Protein AF-A0A3B5QKC8-F1 (afdb_monomer_lite)

Radius of gyration: 25.63 Å; chains: 1; bounding box: 58×54×69 Å

InterPro domains:
  IPR000072 PDGF/VEGF domain [PF00341] (38-109)
  IPR000072 PDGF/VEGF domain [PS50278] (25-116)
  IPR000072 PDGF/VEGF domain [SM00141] (36-113)
  IPR029034 Cystine-knot cytokine [G3DSA:2.10.90.10] (23-127)
  IPR029034 Cystine-knot cytokine [SSF57501] (26-112)
  IPR050507 Platelet-derived/Vascular endothelial growth factor [PTHR12025] (26-170)

Structure (mmCIF, N/CA/C/O backbone):
data_AF-A0A3B5QKC8-F1
#
_entry.id   AF-A0A3B5QKC8-F1
#
loop_
_atom_site.group_PDB
_atom_site.id
_atom_site.type_symbol
_atom_site.label_atom_id
_atom_site.label_alt_id
_atom_site.label_comp_id
_atom_site.label_asym_id
_atom_site.label_entity_id
_atom_site.label_seq_id
_atom_site.pdbx_PDB_ins_code
_atom_site.Cartn_x
_atom_site.Cartn_y
_atom_site.Cartn_z
_atom_site.occupancy
_atom_site.B_iso_or_equiv
_atom_site.auth_seq_id
_atom_site.auth_comp_id
_atom_site.auth_asym_id
_atom_site.auth_atom_id
_atom_site.pdbx_PDB_model_num
ATOM 1 N N . MET A 1 1 ? 35.479 -15.036 39.556 1.00 56.31 1 MET A N 1
ATOM 2 C CA . MET A 1 1 ? 35.957 -15.716 38.327 1.00 56.31 1 MET A CA 1
ATOM 3 C C . MET A 1 1 ? 34.887 -15.935 37.244 1.00 56.31 1 MET A C 1
ATOM 5 O O . MET A 1 1 ? 35.251 -16.383 36.170 1.00 56.31 1 MET A O 1
ATOM 9 N N . TYR A 1 2 ? 33.613 -15.563 37.442 1.00 55.38 2 TYR A N 1
ATOM 10 C CA . TYR A 1 2 ? 32.536 -15.758 36.446 1.00 55.38 2 TYR A CA 1
ATOM 11 C C . TYR A 1 2 ? 32.245 -14.540 35.539 1.00 55.38 2 TYR A C 1
ATOM 13 O O . TYR A 1 2 ? 31.210 -14.485 34.888 1.00 55.38 2 TYR A O 1
ATOM 21 N N . LEU A 1 3 ? 33.144 -13.551 35.481 1.00 54.97 3 LEU A N 1
ATOM 22 C CA . LEU A 1 3 ? 32.903 -12.263 34.805 1.00 54.97 3 LEU A CA 1
ATOM 23 C C . LEU A 1 3 ? 33.751 -12.037 33.540 1.00 54.97 3 LEU A C 1
ATOM 25 O O . LEU A 1 3 ? 33.942 -10.899 33.134 1.00 54.97 3 LEU A O 1
ATOM 29 N N . LEU A 1 4 ? 34.266 -13.097 32.904 1.00 55.78 4 LEU A N 1
ATOM 30 C CA . LEU A 1 4 ? 35.117 -12.964 31.705 1.00 55.78 4 LEU A CA 1
ATOM 31 C C . LEU A 1 4 ? 34.645 -13.748 30.466 1.00 55.78 4 LEU A C 1
ATOM 33 O O . LEU A 1 4 ? 35.295 -13.673 29.431 1.00 55.78 4 LEU A O 1
ATOM 37 N N . LEU A 1 5 ? 33.510 -14.455 30.516 1.00 55.41 5 LEU A N 1
ATOM 38 C CA . LEU A 1 5 ? 33.064 -15.324 29.408 1.00 55.41 5 LEU A CA 1
ATOM 39 C C . LEU A 1 5 ? 32.028 -14.707 28.448 1.00 55.41 5 LEU A C 1
ATOM 41 O O . LEU A 1 5 ? 31.619 -15.364 27.497 1.00 55.41 5 LEU A O 1
ATOM 45 N N . VAL A 1 6 ? 31.605 -13.454 28.641 1.00 58.94 6 VAL A N 1
ATOM 46 C CA . VAL A 1 6 ? 30.454 -12.884 27.906 1.00 58.94 6 VAL A CA 1
ATOM 47 C C . VAL A 1 6 ? 30.767 -12.087 26.612 1.00 58.94 6 VAL A C 1
ATOM 49 O O . VAL A 1 6 ? 29.827 -11.862 25.852 1.00 58.94 6 VAL A O 1
ATOM 52 N N . PRO A 1 7 ? 31.999 -11.682 26.221 1.00 53.19 7 PRO A N 1
ATOM 53 C CA . PRO A 1 7 ? 32.127 -10.783 25.066 1.00 53.19 7 PRO A CA 1
ATOM 54 C C . PRO A 1 7 ? 32.105 -11.480 23.689 1.00 53.19 7 PRO A C 1
ATOM 56 O O . PRO A 1 7 ? 32.117 -10.793 22.671 1.00 53.19 7 PRO A O 1
ATOM 59 N N . LEU A 1 8 ? 32.067 -12.816 23.606 1.00 52.72 8 LEU A N 1
ATOM 60 C CA . LEU A 1 8 ? 32.273 -13.541 22.337 1.00 52.72 8 LEU A CA 1
ATOM 61 C C . LEU A 1 8 ? 31.028 -13.722 21.444 1.00 52.72 8 LEU A C 1
ATOM 63 O O . LEU A 1 8 ? 31.171 -14.180 20.313 1.00 52.72 8 LEU A O 1
ATOM 67 N N . LEU A 1 9 ? 29.826 -13.339 21.886 1.00 59.34 9 LEU A N 1
ATOM 68 C CA . LEU A 1 9 ? 28.573 -13.619 21.156 1.00 59.34 9 LEU A CA 1
ATOM 69 C C . LEU A 1 9 ? 27.960 -12.425 20.397 1.00 59.34 9 LEU A C 1
ATOM 71 O O . LEU A 1 9 ? 26.859 -12.540 19.871 1.00 59.34 9 LEU A O 1
ATOM 75 N N . LEU A 1 10 ? 28.661 -11.293 20.282 1.00 60.75 10 LEU A N 1
ATOM 76 C CA . LEU A 1 10 ? 28.154 -10.095 19.585 1.00 60.75 10 LEU A CA 1
ATOM 77 C C . LEU A 1 10 ? 28.777 -9.846 18.204 1.00 60.75 10 LEU A C 1
ATOM 79 O O . LEU A 1 10 ? 28.638 -8.752 17.655 1.00 60.75 10 LEU A O 1
ATOM 83 N N . THR A 1 11 ? 29.439 -10.837 17.598 1.00 53.69 11 THR A N 1
ATOM 84 C CA . THR A 1 11 ? 29.870 -10.667 16.204 1.00 53.69 11 THR A CA 1
ATOM 85 C C . THR A 1 11 ? 28.651 -10.743 15.277 1.00 53.69 11 THR A C 1
ATOM 87 O O . THR A 1 11 ? 27.880 -11.702 15.345 1.00 53.69 11 THR A O 1
ATOM 90 N N . PRO A 1 12 ? 28.424 -9.744 14.405 1.00 59.41 12 PRO A N 1
ATOM 91 C CA . PRO A 1 12 ? 27.403 -9.867 13.380 1.00 59.41 12 PRO A CA 1
ATOM 92 C C . PRO A 1 12 ? 27.754 -11.070 12.496 1.00 59.41 12 PRO A C 1
ATOM 94 O O . PRO A 1 12 ? 28.858 -11.148 11.952 1.00 59.41 12 PRO A O 1
ATOM 97 N N . VAL A 1 13 ? 26.791 -11.982 12.322 1.00 55.62 13 VAL A N 1
ATOM 98 C CA . VAL A 1 13 ? 26.871 -13.222 11.512 1.00 55.62 13 VAL A CA 1
ATOM 99 C C . VAL A 1 13 ? 27.470 -12.993 10.115 1.00 55.62 13 VAL A C 1
ATOM 101 O O . VAL A 1 13 ? 28.031 -13.898 9.504 1.00 55.62 13 VAL A O 1
ATOM 104 N N . GLN A 1 14 ? 27.412 -11.757 9.628 1.00 59.12 14 GLN A N 1
ATOM 105 C CA . GLN A 1 14 ? 27.935 -11.300 8.346 1.00 59.12 14 GLN A CA 1
ATOM 106 C C . GLN A 1 14 ? 29.466 -11.425 8.193 1.00 59.12 14 GLN A C 1
ATOM 108 O O . GLN A 1 14 ? 29.955 -11.269 7.078 1.00 59.12 14 GLN A O 1
ATOM 113 N N . MET A 1 15 ? 30.224 -11.693 9.267 1.00 45.16 15 MET A N 1
ATOM 114 C CA . MET A 1 15 ? 31.698 -11.750 9.240 1.00 45.16 15 MET A CA 1
ATOM 115 C C . MET A 1 15 ? 32.311 -13.114 9.587 1.00 45.16 15 MET A C 1
ATOM 117 O O . MET A 1 15 ? 33.536 -13.249 9.556 1.00 45.16 15 MET A O 1
ATOM 121 N N . LEU A 1 16 ? 31.505 -14.145 9.865 1.00 49.62 16 LEU A N 1
ATOM 122 C CA . LEU A 1 16 ? 32.023 -15.507 10.012 1.00 49.62 16 LEU A CA 1
ATOM 123 C C . LEU A 1 16 ? 32.321 -16.082 8.621 1.00 49.62 16 LEU A C 1
ATOM 125 O O . LEU A 1 16 ? 31.485 -16.741 8.004 1.00 49.62 16 LEU A O 1
ATOM 129 N N . ASN A 1 17 ? 33.528 -15.821 8.117 1.00 57.34 17 ASN A N 1
ATOM 130 C CA . ASN A 1 17 ? 34.088 -16.561 6.990 1.00 57.34 17 ASN A CA 1
ATOM 131 C C . ASN A 1 17 ? 34.392 -17.993 7.461 1.00 57.34 17 ASN A C 1
ATOM 133 O O . ASN A 1 17 ? 35.529 -18.307 7.807 1.00 57.34 17 ASN A O 1
ATOM 137 N N . LEU A 1 18 ? 33.366 -18.851 7.525 1.00 55.50 18 LEU A N 1
ATOM 138 C CA . LEU A 1 18 ? 33.587 -20.286 7.676 1.00 55.50 18 LEU A CA 1
ATOM 139 C C . LEU A 1 18 ? 34.312 -20.794 6.420 1.00 55.50 18 LEU A C 1
ATOM 141 O O . LEU A 1 18 ? 33.820 -20.557 5.309 1.00 55.50 18 LEU A O 1
ATOM 145 N N . PRO A 1 19 ? 35.443 -21.506 6.564 1.00 49.94 19 PRO A N 1
ATOM 146 C CA . PRO A 1 19 ? 36.060 -22.192 5.440 1.00 49.94 19 PRO A CA 1
ATOM 147 C C . PRO A 1 19 ? 35.052 -23.218 4.903 1.00 49.94 19 PRO A C 1
ATOM 149 O O . PRO A 1 19 ? 34.659 -24.137 5.615 1.00 49.94 19 PRO A O 1
ATOM 152 N N . GLY A 1 20 ? 34.576 -23.003 3.674 1.00 57.22 20 GLY A N 1
ATOM 153 C CA . GLY A 1 20 ? 33.575 -23.852 3.015 1.00 57.22 20 GLY A CA 1
ATOM 154 C C . GLY A 1 20 ? 32.221 -23.193 2.736 1.00 57.22 20 GLY A C 1
ATOM 155 O O . GLY A 1 20 ? 31.393 -23.804 2.069 1.00 57.22 20 GLY A O 1
ATOM 156 N N . LYS A 1 21 ? 31.977 -21.950 3.179 1.00 56.53 21 LYS A N 1
ATOM 157 C CA . LYS A 1 21 ? 30.791 -21.198 2.743 1.00 56.53 21 LYS A CA 1
ATOM 158 C C . LYS A 1 21 ? 31.132 -20.426 1.472 1.00 56.53 21 LYS A C 1
ATOM 160 O O . LYS A 1 21 ? 31.901 -19.465 1.523 1.00 56.53 21 LYS A O 1
ATOM 165 N N . GLU A 1 22 ? 30.599 -20.877 0.337 1.00 71.50 22 GLU A N 1
ATOM 166 C CA . GLU A 1 22 ? 30.668 -20.137 -0.925 1.00 71.50 22 GLU A CA 1
ATOM 167 C C . GLU A 1 22 ? 30.299 -18.670 -0.676 1.00 71.50 22 GLU A C 1
ATOM 169 O O . GLU A 1 22 ? 29.372 -18.362 0.084 1.00 71.50 22 GLU A O 1
ATOM 174 N N . ARG A 1 23 ? 31.057 -17.746 -1.284 1.00 70.50 23 ARG A N 1
ATOM 175 C CA . ARG A 1 23 ? 30.688 -16.327 -1.262 1.00 70.50 23 ARG A CA 1
ATOM 176 C C . ARG A 1 23 ? 29.239 -16.229 -1.747 1.00 70.50 23 ARG A C 1
ATOM 178 O O . ARG A 1 23 ? 28.928 -16.896 -2.732 1.00 70.50 23 ARG A O 1
ATOM 185 N N . PRO A 1 24 ? 28.374 -15.420 -1.106 1.00 79.94 24 PRO A N 1
ATOM 186 C CA . PRO A 1 24 ? 27.015 -15.238 -1.593 1.00 79.94 24 PRO A CA 1
ATOM 187 C C . PRO A 1 24 ? 27.075 -14.872 -3.075 1.00 79.94 24 PRO A C 1
ATOM 189 O O . PRO A 1 24 ? 27.703 -13.872 -3.435 1.00 79.94 24 PRO A O 1
ATOM 192 N N . ALA A 1 25 ? 26.505 -15.721 -3.929 1.00 87.44 25 ALA A N 1
ATOM 193 C CA . ALA A 1 25 ? 26.495 -15.476 -5.359 1.00 87.44 25 ALA A CA 1
ATOM 194 C C . ALA A 1 25 ? 25.762 -14.157 -5.629 1.00 87.44 25 ALA A C 1
ATOM 196 O O . ALA A 1 25 ? 24.726 -13.869 -5.023 1.00 87.44 25 ALA A O 1
ATOM 197 N N . ALA A 1 26 ? 26.320 -13.334 -6.516 1.00 90.62 26 ALA A N 1
ATOM 198 C CA . ALA A 1 26 ? 25.660 -12.105 -6.920 1.00 90.62 26 ALA A CA 1
ATOM 199 C C . ALA A 1 26 ? 24.369 -12.450 -7.672 1.00 90.62 26 ALA A C 1
ATOM 201 O O . ALA A 1 26 ? 24.381 -13.262 -8.598 1.00 90.62 26 ALA A O 1
ATOM 202 N N . MET A 1 27 ? 23.265 -11.814 -7.281 1.00 92.81 27 MET A N 1
ATOM 203 C CA . MET A 1 27 ? 22.006 -11.910 -8.011 1.00 92.81 27 MET A CA 1
ATOM 204 C C . MET A 1 27 ? 22.191 -11.339 -9.422 1.00 92.81 27 MET A C 1
ATOM 206 O O . MET A 1 27 ? 22.751 -10.252 -9.584 1.00 92.81 27 MET A O 1
ATOM 210 N N . GLY A 1 28 ? 21.731 -12.065 -10.442 1.00 95.00 28 GLY A N 1
ATOM 211 C CA . GLY A 1 28 ? 21.838 -11.618 -11.829 1.00 95.00 28 GLY A CA 1
ATOM 212 C C . GLY A 1 28 ? 21.003 -10.361 -12.092 1.00 95.00 28 GLY A C 1
ATOM 213 O O . GLY A 1 28 ? 19.949 -10.171 -11.490 1.00 95.00 28 GLY A O 1
ATOM 214 N N . PHE A 1 29 ? 21.437 -9.517 -13.034 1.00 92.12 29 PHE A N 1
ATOM 215 C CA . PHE A 1 29 ? 20.760 -8.249 -13.348 1.00 92.12 29 PHE A CA 1
ATOM 216 C C . PHE A 1 29 ? 19.264 -8.421 -13.654 1.00 92.12 29 PHE A C 1
ATOM 218 O O . PHE A 1 29 ? 18.436 -7.686 -13.124 1.00 92.12 29 PHE A O 1
ATOM 225 N N . ARG A 1 30 ? 18.910 -9.428 -14.462 1.00 92.12 30 ARG A N 1
ATOM 226 C CA . ARG A 1 30 ? 17.515 -9.692 -14.838 1.00 92.12 30 ARG A CA 1
ATOM 227 C C . ARG A 1 30 ? 16.652 -10.062 -13.632 1.00 92.12 30 ARG A C 1
ATOM 229 O O . ARG A 1 30 ? 15.539 -9.579 -13.512 1.00 92.12 30 ARG A O 1
ATOM 236 N N . GLU A 1 31 ? 17.199 -10.831 -12.697 1.00 94.62 31 GLU A N 1
ATOM 237 C CA . GLU A 1 31 ? 16.496 -11.194 -11.466 1.00 94.62 31 GLU A CA 1
ATOM 238 C C . GLU A 1 31 ? 16.301 -9.984 -10.540 1.00 94.62 31 GLU A C 1
ATOM 240 O O . GLU A 1 31 ? 15.228 -9.814 -9.962 1.00 94.62 31 GLU A O 1
ATOM 245 N N . VAL A 1 32 ? 17.307 -9.109 -10.429 1.00 93.94 32 VAL A N 1
ATOM 246 C CA . VAL A 1 32 ? 17.181 -7.844 -9.685 1.00 93.94 32 VAL A CA 1
ATOM 247 C C . VAL A 1 32 ? 16.085 -6.970 -10.298 1.00 93.94 32 VAL A C 1
ATOM 249 O O . VAL A 1 32 ? 15.271 -6.394 -9.572 1.00 93.94 32 VAL A O 1
ATOM 252 N N . LEU A 1 33 ? 16.039 -6.890 -11.628 1.00 91.12 33 LEU A N 1
ATOM 253 C CA . LEU A 1 33 ? 15.039 -6.111 -12.347 1.00 91.12 33 LEU A CA 1
ATOM 254 C C . LEU A 1 33 ? 13.631 -6.690 -12.126 1.00 91.12 33 LEU A C 1
ATOM 256 O O . LEU A 1 33 ? 12.744 -5.976 -11.663 1.00 91.12 33 LEU A O 1
ATOM 260 N N . ASP A 1 34 ? 13.462 -8.000 -12.305 1.00 91.81 34 ASP A N 1
ATOM 261 C CA . ASP A 1 34 ? 12.187 -8.702 -12.113 1.00 91.81 34 ASP A CA 1
ATOM 262 C C . ASP A 1 34 ? 11.660 -8.561 -10.672 1.00 91.81 34 ASP A C 1
ATOM 264 O O . ASP A 1 34 ? 10.461 -8.394 -10.421 1.00 91.81 34 ASP A O 1
ATOM 268 N N . LYS A 1 35 ? 12.561 -8.575 -9.685 1.00 93.62 35 LYS A N 1
ATOM 269 C CA . LYS A 1 35 ? 12.198 -8.383 -8.275 1.00 93.62 35 LYS A CA 1
ATOM 270 C C . LYS A 1 35 ? 11.858 -6.941 -7.921 1.00 93.62 35 LYS A C 1
ATOM 272 O O . LYS A 1 35 ? 11.121 -6.760 -6.953 1.00 93.62 35 LYS A O 1
ATOM 277 N N . SER A 1 36 ? 12.370 -5.964 -8.665 1.00 94.19 36 SER A N 1
ATOM 278 C CA . SER A 1 36 ? 12.187 -4.538 -8.380 1.00 94.19 36 SER A CA 1
ATOM 279 C C . SER A 1 36 ? 11.056 -3.875 -9.167 1.00 94.19 36 SER A C 1
ATOM 281 O O . SER A 1 36 ? 10.727 -2.737 -8.849 1.00 94.19 36 SER A O 1
ATOM 283 N N . PHE A 1 37 ? 10.424 -4.548 -10.134 1.00 94.94 37 PHE A N 1
ATOM 284 C CA . PHE A 1 37 ? 9.295 -3.976 -10.876 1.00 94.94 37 PHE A CA 1
ATOM 285 C C . PHE A 1 37 ? 8.088 -3.608 -10.002 1.00 94.94 37 PHE A C 1
ATOM 287 O O . PHE A 1 37 ? 7.772 -4.289 -9.026 1.00 94.94 37 PHE A O 1
ATOM 294 N N . CYS A 1 38 ? 7.399 -2.539 -10.419 1.00 97.19 38 CYS A N 1
ATOM 295 C CA . CYS A 1 38 ? 6.141 -2.058 -9.847 1.00 97.19 38 CYS A CA 1
ATOM 296 C C . CYS A 1 38 ? 5.086 -3.173 -9.766 1.00 97.19 38 CYS A C 1
ATOM 298 O O . CYS A 1 38 ? 4.620 -3.666 -10.793 1.00 97.19 38 CYS A O 1
ATOM 300 N N . ARG A 1 39 ? 4.705 -3.557 -8.543 1.00 97.12 39 ARG A N 1
ATOM 301 C CA . ARG A 1 39 ? 3.649 -4.540 -8.260 1.00 97.12 39 ARG A CA 1
ATOM 302 C C . ARG A 1 39 ? 3.058 -4.333 -6.858 1.00 97.12 39 ARG A C 1
ATOM 304 O O . ARG A 1 39 ? 3.650 -3.603 -6.057 1.00 97.12 39 ARG A O 1
ATOM 311 N N . PRO A 1 40 ? 1.929 -4.978 -6.524 1.00 98.12 40 PRO A N 1
ATOM 312 C CA . PRO A 1 40 ? 1.456 -5.037 -5.148 1.00 98.12 40 PRO A CA 1
ATOM 313 C C . PRO A 1 40 ? 2.459 -5.799 -4.276 1.00 98.12 40 PRO A C 1
ATOM 315 O O . PRO A 1 40 ? 2.872 -6.912 -4.610 1.00 98.12 40 PRO A O 1
ATOM 318 N N . ILE A 1 41 ? 2.869 -5.195 -3.164 1.00 97.12 41 ILE A N 1
ATOM 319 C CA . ILE A 1 41 ? 3.749 -5.805 -2.164 1.00 97.12 41 ILE A CA 1
ATOM 320 C C . ILE A 1 41 ? 3.107 -5.591 -0.795 1.00 97.12 41 ILE A C 1
ATOM 322 O O . ILE A 1 41 ? 2.545 -4.528 -0.535 1.00 97.12 41 ILE A O 1
ATOM 326 N N . GLU A 1 42 ? 3.178 -6.599 0.072 1.00 97.50 42 GLU A N 1
ATOM 327 C CA . GLU A 1 42 ? 2.747 -6.463 1.462 1.00 97.50 42 GLU A CA 1
ATOM 328 C C . GLU A 1 42 ? 3.665 -5.468 2.187 1.00 97.50 42 GLU A C 1
ATOM 330 O O . GLU A 1 42 ? 4.890 -5.619 2.210 1.00 97.50 42 GLU A O 1
ATOM 335 N N . GLN A 1 43 ? 3.06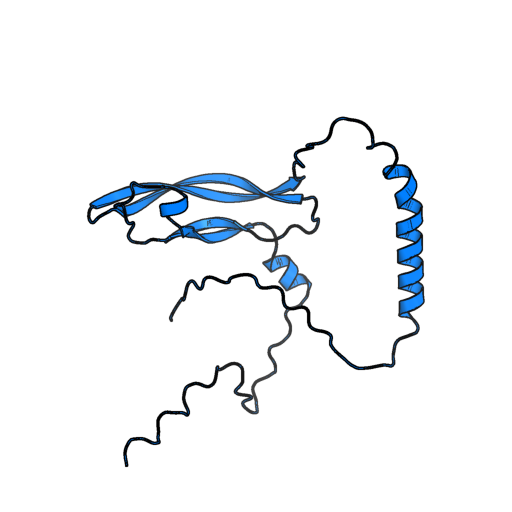9 -4.421 2.746 1.00 96.56 43 GLN A N 1
ATOM 336 C CA . GLN A 1 43 ? 3.759 -3.359 3.461 1.00 96.56 43 GLN A CA 1
ATOM 337 C C . GLN A 1 43 ? 3.092 -3.107 4.809 1.00 96.56 43 GLN A C 1
ATOM 339 O O . GLN A 1 43 ? 1.878 -3.235 4.953 1.00 96.56 43 GLN A O 1
ATOM 344 N N . HIS A 1 44 ? 3.893 -2.701 5.793 1.00 96.62 44 HIS A N 1
ATOM 345 C CA . HIS A 1 44 ? 3.377 -2.248 7.078 1.00 96.62 44 HIS A CA 1
ATOM 346 C C . HIS A 1 44 ? 3.026 -0.768 7.002 1.00 96.62 44 HIS A C 1
ATOM 348 O O . HIS A 1 44 ? 3.901 0.082 6.828 1.00 96.62 44 HIS A O 1
ATOM 354 N N . VAL A 1 45 ? 1.742 -0.473 7.149 1.00 96.06 45 VAL A N 1
ATOM 355 C CA . VAL A 1 45 ? 1.202 0.883 7.139 1.00 96.06 45 VAL A CA 1
ATOM 356 C C . VAL A 1 45 ? 0.922 1.303 8.574 1.00 96.06 45 VAL A C 1
ATOM 358 O O . VAL A 1 45 ? 0.287 0.561 9.324 1.00 96.06 45 VAL A O 1
ATOM 361 N N . ASN A 1 46 ? 1.414 2.481 8.960 1.00 95.31 46 ASN A N 1
ATOM 362 C CA . ASN A 1 46 ? 1.135 3.059 10.271 1.00 95.31 46 ASN A CA 1
ATOM 363 C C . ASN A 1 46 ? -0.335 3.500 10.335 1.00 95.31 46 ASN A C 1
ATOM 365 O O . ASN A 1 46 ? -0.770 4.339 9.543 1.00 95.31 46 ASN A O 1
ATOM 369 N N . VAL A 1 47 ? -1.076 2.950 11.297 1.00 94.75 47 VAL A N 1
ATOM 370 C CA . VAL A 1 47 ? -2.506 3.208 11.495 1.00 94.75 47 VAL A CA 1
ATOM 371 C C . VAL A 1 47 ? -2.766 4.678 11.817 1.00 94.75 47 VAL A C 1
ATOM 373 O O . VA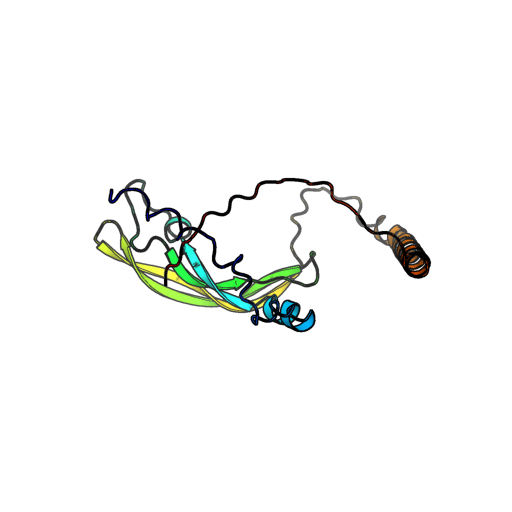L A 1 47 ? -3.694 5.258 11.271 1.00 94.75 47 VAL A O 1
ATOM 376 N N . GLU A 1 48 ? -1.921 5.312 12.631 1.00 92.50 48 GLU A N 1
ATOM 377 C CA . GLU A 1 48 ? -2.085 6.712 13.047 1.00 92.50 48 GLU A CA 1
ATOM 378 C C . GLU A 1 48 ? -1.895 7.695 11.882 1.00 92.50 48 GLU A C 1
ATOM 380 O O . GLU A 1 48 ? -2.495 8.766 11.859 1.00 92.50 48 GLU A O 1
ATOM 385 N N . THR A 1 49 ? -1.085 7.327 10.883 1.00 91.88 49 THR A N 1
ATOM 386 C CA . THR A 1 49 ? -0.883 8.156 9.683 1.00 91.88 49 THR A CA 1
ATOM 387 C C . THR A 1 49 ? -2.112 8.149 8.771 1.00 91.88 49 THR A C 1
ATOM 389 O O . THR A 1 49 ? -2.432 9.176 8.180 1.00 91.88 49 THR A O 1
ATOM 392 N N . GLU A 1 50 ? -2.797 7.008 8.657 1.00 93.19 50 GLU A N 1
ATOM 393 C CA . GLU A 1 50 ? -4.020 6.860 7.849 1.00 93.19 50 GLU A CA 1
ATOM 394 C C . GLU A 1 50 ? -5.265 7.356 8.608 1.00 93.19 50 GLU A C 1
ATOM 396 O O . GLU A 1 50 ? -6.166 7.952 8.021 1.00 93.19 50 GLU A O 1
ATOM 401 N N . PHE A 1 51 ? -5.295 7.153 9.929 1.00 92.62 51 PHE A N 1
ATOM 402 C CA . PHE A 1 51 ? -6.392 7.518 10.825 1.00 92.62 51 PHE A CA 1
ATOM 403 C C . PHE A 1 51 ? -5.879 8.391 11.976 1.00 92.62 51 PHE A C 1
ATOM 405 O O . PHE A 1 51 ? -5.766 7.905 13.110 1.00 92.62 51 PHE A O 1
ATOM 412 N N . PRO A 1 52 ? -5.577 9.678 11.718 1.00 88.38 52 PRO A N 1
ATOM 413 C CA . PRO A 1 52 ? -5.160 10.591 12.774 1.00 88.38 52 PRO A CA 1
ATOM 414 C C . PRO A 1 52 ? -6.272 10.690 13.828 1.00 88.38 52 PRO A C 1
ATOM 416 O O . PRO A 1 52 ? -7.390 11.119 13.537 1.00 88.38 52 PRO A O 1
ATOM 419 N N . GLY A 1 53 ? -5.976 10.223 15.042 1.00 79.25 53 GLY A N 1
ATOM 420 C CA . GLY A 1 53 ? -6.869 10.301 16.197 1.00 79.25 53 GLY A CA 1
ATOM 421 C C . GLY A 1 53 ? -6.741 11.630 16.947 1.00 79.25 53 GLY A C 1
ATOM 422 O O . GLY A 1 53 ? -6.050 12.555 16.518 1.00 79.25 53 GLY A O 1
ATOM 423 N N . GLY A 1 54 ? -7.412 11.728 18.094 1.00 78.31 54 GLY A N 1
ATOM 424 C CA . GLY A 1 54 ? -7.129 12.749 19.098 1.00 78.31 54 GLY A CA 1
ATOM 425 C C . GLY A 1 54 ? -5.785 12.499 19.791 1.00 78.31 54 GLY A C 1
ATOM 426 O O . GLY A 1 54 ? -5.215 11.418 19.696 1.00 78.31 54 GLY A O 1
ATOM 427 N N . VAL A 1 55 ? -5.284 13.497 20.524 1.00 71.50 55 VAL A N 1
ATOM 428 C CA . VAL A 1 55 ? -3.951 13.465 21.171 1.00 71.50 55 VAL A CA 1
ATOM 429 C C . VAL A 1 55 ? -3.785 12.296 22.161 1.00 71.50 55 VAL A C 1
ATOM 431 O O . VAL A 1 55 ? -2.664 11.869 22.421 1.00 71.50 55 VAL A O 1
ATOM 434 N N . GLU A 1 56 ? -4.886 11.768 22.700 1.00 74.62 56 GLU A N 1
ATOM 435 C CA . GLU A 1 56 ? -4.898 10.640 23.645 1.00 74.62 56 GLU A CA 1
ATOM 436 C C . GLU A 1 56 ? -5.149 9.275 22.979 1.00 74.62 56 GLU A C 1
ATOM 438 O O . GLU A 1 56 ? -5.096 8.244 23.650 1.00 74.62 56 GLU A O 1
ATOM 443 N N . ASP A 1 57 ? -5.433 9.241 21.675 1.00 81.31 57 ASP A N 1
ATOM 444 C CA . ASP A 1 57 ? -5.717 7.995 20.972 1.00 81.31 57 ASP A CA 1
ATOM 445 C C . ASP A 1 57 ? -4.429 7.263 20.606 1.00 81.31 57 ASP A C 1
ATOM 447 O O . ASP A 1 57 ? -3.576 7.784 19.890 1.00 81.31 57 ASP A O 1
ATOM 451 N N . PHE A 1 58 ? -4.319 6.010 21.043 1.00 89.88 58 PHE A N 1
ATOM 452 C CA . PHE A 1 58 ? -3.270 5.100 20.597 1.00 89.88 58 PHE A CA 1
ATOM 453 C C . PHE A 1 58 ? -3.877 3.823 20.019 1.00 89.88 58 PHE A C 1
ATOM 455 O O . PHE A 1 58 ? -4.879 3.305 20.521 1.00 89.88 58 PHE A O 1
ATOM 462 N N . TYR A 1 59 ? -3.247 3.312 18.962 1.00 94.06 59 TYR A N 1
ATOM 463 C CA . TYR A 1 59 ? -3.686 2.126 18.233 1.00 94.06 59 TYR A CA 1
ATOM 464 C C . TYR A 1 59 ? -2.805 0.917 18.555 1.00 94.06 59 TYR A C 1
ATOM 466 O O . TYR A 1 59 ? -1.579 0.998 18.518 1.00 94.06 59 TYR A O 1
ATOM 474 N N . ILE A 1 60 ? -3.433 -0.226 18.830 1.00 94.38 60 ILE A N 1
ATOM 475 C CA . ILE A 1 60 ? -2.778 -1.524 18.999 1.00 94.38 60 ILE A CA 1
ATOM 476 C C . ILE A 1 60 ? -3.392 -2.507 17.987 1.00 94.38 60 ILE A C 1
ATOM 478 O O . ILE A 1 60 ? -4.570 -2.845 18.126 1.00 94.38 60 ILE A O 1
ATOM 482 N N . PRO A 1 61 ? -2.623 -3.001 16.996 1.00 95.69 61 PRO A N 1
ATOM 483 C CA . PRO A 1 61 ? -1.232 -2.644 16.696 1.00 95.69 61 PRO A CA 1
ATOM 484 C C . PRO A 1 61 ? -1.092 -1.226 16.106 1.00 95.69 61 PRO A C 1
ATOM 486 O O . PRO A 1 61 ? -2.018 -0.708 15.490 1.00 95.69 61 PRO A O 1
ATOM 489 N N . HIS A 1 62 ? 0.096 -0.621 16.233 1.00 94.06 62 HIS A N 1
ATOM 490 C CA . HIS A 1 62 ? 0.402 0.675 15.601 1.00 94.06 62 HIS A CA 1
ATOM 491 C C . HIS A 1 62 ? 0.539 0.583 14.072 1.00 94.06 62 HIS A C 1
ATOM 493 O O . HIS A 1 62 ? 0.372 1.582 13.377 1.00 94.06 62 HIS A O 1
ATOM 499 N N . CYS A 1 63 ? 0.848 -0.603 13.539 1.00 95.12 63 CYS A N 1
ATOM 500 C CA . CYS A 1 63 ? 0.976 -0.847 12.105 1.00 95.12 63 CYS A CA 1
ATOM 501 C C . CYS A 1 63 ? 0.179 -2.085 11.693 1.00 95.12 63 CYS A C 1
ATOM 503 O O . CYS A 1 63 ? 0.167 -3.082 12.415 1.00 95.12 63 CYS A O 1
ATOM 505 N N . VAL A 1 64 ? -0.410 -2.046 10.500 1.00 96.75 64 VAL A N 1
ATOM 506 C CA . VAL A 1 64 ? -1.128 -3.171 9.881 1.00 96.75 64 VAL A CA 1
ATOM 507 C C . VAL A 1 64 ? -0.467 -3.569 8.562 1.00 96.75 64 VAL A C 1
ATOM 509 O O . VAL A 1 64 ? 0.139 -2.733 7.892 1.00 96.75 64 VAL A O 1
ATOM 512 N N . SER A 1 65 ? -0.546 -4.849 8.202 1.00 97.44 65 SER A N 1
ATOM 513 C CA . SER A 1 65 ? -0.093 -5.348 6.898 1.00 97.44 65 SER A CA 1
ATOM 514 C C . SER A 1 65 ? -1.154 -5.095 5.832 1.00 97.44 65 SER A C 1
ATOM 516 O O . SER A 1 65 ? -2.289 -5.538 5.991 1.00 97.44 65 SER A O 1
ATOM 518 N N . LEU A 1 66 ? -0.782 -4.419 4.747 1.00 97.56 66 LEU A N 1
ATOM 519 C CA . LEU A 1 66 ? -1.651 -4.147 3.600 1.00 97.56 66 LEU A CA 1
ATOM 520 C C . LEU A 1 66 ? -0.869 -4.289 2.299 1.00 97.56 66 LEU A C 1
ATOM 522 O O . LEU A 1 66 ? 0.314 -3.944 2.236 1.00 97.56 66 LEU A O 1
ATOM 526 N N . PHE A 1 67 ? -1.531 -4.724 1.232 1.00 98.19 67 PHE A N 1
ATOM 527 C CA . PHE A 1 67 ? -0.938 -4.639 -0.100 1.00 98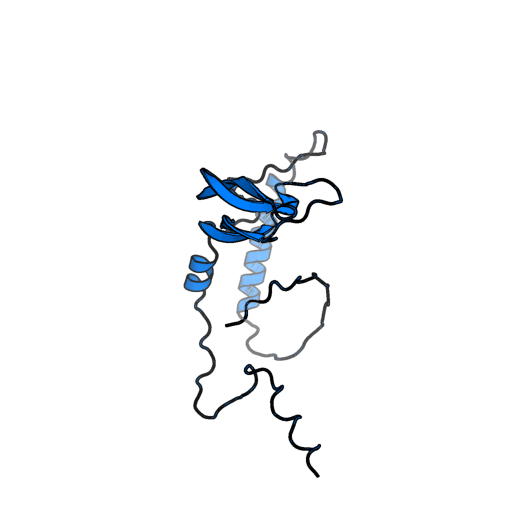.19 67 PHE A CA 1
ATOM 528 C C . PHE A 1 67 ? -0.955 -3.200 -0.617 1.00 98.19 67 PHE A C 1
ATOM 530 O O . PHE A 1 67 ? -2.008 -2.574 -0.742 1.00 98.19 67 PHE A O 1
ATOM 537 N N . ARG A 1 68 ? 0.224 -2.681 -0.961 1.00 97.88 68 ARG A N 1
ATOM 538 C CA . ARG A 1 68 ? 0.405 -1.366 -1.585 1.00 97.88 68 ARG A CA 1
ATOM 539 C C . ARG A 1 68 ? 1.324 -1.493 -2.793 1.00 97.88 68 ARG A C 1
ATOM 541 O O . ARG A 1 68 ? 2.178 -2.377 -2.870 1.00 97.88 68 ARG A O 1
ATOM 548 N N . CYS A 1 69 ? 1.143 -0.599 -3.755 1.00 97.75 69 CYS A N 1
ATOM 549 C CA . CYS A 1 69 ? 1.986 -0.556 -4.940 1.00 97.75 69 CYS A CA 1
ATOM 550 C C . CYS A 1 69 ? 3.384 -0.100 -4.549 1.00 97.75 69 CYS A C 1
ATOM 552 O O . CYS A 1 69 ? 3.564 0.964 -3.958 1.00 97.75 69 CYS A O 1
ATOM 554 N N . SER A 1 70 ? 4.374 -0.916 -4.887 1.00 96.19 70 SER A N 1
ATOM 555 C CA . SER A 1 70 ? 5.771 -0.627 -4.612 1.00 96.19 70 SER A CA 1
ATOM 556 C C . SER A 1 70 ? 6.668 -1.230 -5.685 1.00 96.19 70 SER A C 1
ATOM 558 O O . SER A 1 70 ? 6.233 -2.036 -6.505 1.00 96.19 70 SER A O 1
ATOM 560 N N . GLY A 1 71 ? 7.927 -0.808 -5.693 1.00 94.44 71 GLY A N 1
ATOM 561 C CA . GLY A 1 71 ? 8.891 -1.102 -6.744 1.00 94.44 71 GLY A CA 1
ATOM 562 C C . GLY A 1 71 ? 9.286 0.146 -7.526 1.00 94.44 71 GLY A C 1
ATOM 563 O O . GLY A 1 71 ? 8.937 1.276 -7.180 1.00 94.44 71 GLY A O 1
ATOM 564 N N . CYS A 1 72 ? 10.051 -0.078 -8.583 1.00 91.12 72 CYS A N 1
ATOM 565 C CA . CYS A 1 72 ? 10.659 0.944 -9.412 1.00 91.12 72 CYS A CA 1
ATOM 566 C C . CYS A 1 72 ? 10.116 0.870 -10.840 1.00 91.12 72 CYS A C 1
ATOM 568 O O . CYS A 1 72 ? 9.765 -0.196 -11.353 1.00 91.12 72 CYS A O 1
ATOM 570 N N . CYS A 1 73 ? 10.085 2.029 -11.489 1.00 93.56 73 CYS A N 1
ATOM 571 C CA . CYS A 1 73 ? 9.922 2.135 -12.933 1.00 93.56 73 CYS A CA 1
ATOM 572 C C . CYS A 1 73 ? 11.311 2.237 -13.574 1.00 93.56 73 CYS A C 1
ATOM 574 O O . CYS A 1 73 ? 12.239 2.745 -12.947 1.00 93.56 73 CYS A O 1
ATOM 576 N N . ILE A 1 74 ? 11.453 1.765 -14.815 1.00 89.12 74 ILE A N 1
ATOM 577 C CA . ILE A 1 74 ? 12.713 1.889 -15.574 1.00 89.12 74 ILE A CA 1
ATOM 578 C C . ILE A 1 74 ? 13.022 3.363 -15.867 1.00 89.12 74 ILE A C 1
ATOM 580 O O . ILE A 1 74 ? 14.172 3.784 -15.821 1.00 89.12 74 ILE A O 1
ATOM 584 N N . ASP A 1 75 ? 11.977 4.132 -16.154 1.00 89.62 75 ASP A N 1
ATOM 585 C CA . ASP A 1 75 ? 12.045 5.541 -16.510 1.00 89.62 75 ASP A CA 1
ATOM 586 C C . ASP A 1 75 ? 11.658 6.406 -15.304 1.00 89.62 75 ASP A C 1
ATOM 588 O O . ASP A 1 75 ? 10.600 6.214 -14.697 1.00 89.62 75 ASP A O 1
ATOM 592 N N . GLU A 1 76 ? 12.513 7.366 -14.957 1.00 89.62 76 GLU A N 1
ATOM 593 C CA . GLU A 1 76 ? 12.303 8.278 -13.833 1.00 89.62 76 GLU A CA 1
ATOM 594 C C . GLU A 1 76 ? 11.165 9.280 -14.059 1.00 89.62 76 GLU A C 1
ATOM 596 O O . GLU A 1 76 ? 10.635 9.819 -13.084 1.00 89.62 76 GLU A O 1
ATOM 601 N N . THR A 1 77 ? 10.745 9.496 -15.307 1.00 90.62 77 THR A N 1
ATOM 602 C CA . THR A 1 77 ? 9.564 10.304 -15.654 1.00 90.62 77 THR A CA 1
ATOM 603 C C . THR A 1 77 ? 8.253 9.566 -15.380 1.00 90.62 77 THR A C 1
ATOM 605 O O . THR A 1 77 ? 7.174 10.160 -15.439 1.00 90.62 77 THR A O 1
ATOM 608 N N . ARG A 1 78 ? 8.329 8.272 -15.041 1.00 93.56 78 ARG A N 1
ATOM 609 C CA . ARG A 1 78 ? 7.181 7.426 -14.728 1.00 93.56 78 ARG A CA 1
ATOM 610 C C . ARG A 1 78 ? 7.079 7.130 -13.236 1.00 93.56 78 ARG A C 1
ATOM 612 O O . ARG A 1 78 ? 8.074 7.103 -12.510 1.00 93.56 78 ARG A O 1
ATOM 619 N N . GLU A 1 79 ? 5.859 6.898 -12.772 1.00 94.88 79 GLU A N 1
ATOM 620 C CA . GLU A 1 79 ? 5.563 6.482 -11.405 1.00 94.88 79 GLU A CA 1
ATOM 621 C C . GLU A 1 79 ? 4.686 5.231 -11.352 1.00 94.88 79 GLU A C 1
ATOM 623 O O . GLU A 1 79 ? 3.846 4.984 -12.221 1.00 94.88 79 GLU A O 1
ATOM 628 N N . CYS A 1 80 ? 4.920 4.441 -10.304 1.00 96.44 80 CYS A N 1
ATOM 629 C CA . CYS A 1 80 ? 4.128 3.270 -9.961 1.00 96.44 80 CYS A CA 1
ATOM 630 C C . CYS A 1 80 ? 2.836 3.735 -9.285 1.00 96.44 80 CYS A C 1
ATOM 632 O O . CYS A 1 80 ? 2.891 4.541 -8.354 1.00 96.44 80 CYS A O 1
ATOM 634 N N . TYR A 1 81 ? 1.687 3.245 -9.745 1.00 96.38 81 TYR A N 1
ATOM 635 C CA . TYR A 1 81 ? 0.382 3.665 -9.237 1.00 96.38 81 TYR A CA 1
ATOM 636 C C . TYR A 1 81 ? -0.609 2.490 -9.178 1.00 96.38 81 TYR A C 1
ATOM 638 O O . TYR A 1 81 ? -0.451 1.531 -9.939 1.00 96.38 81 TYR A O 1
ATOM 646 N N . PRO A 1 82 ? -1.611 2.534 -8.283 1.00 97.75 82 PRO A N 1
ATOM 647 C CA . PRO A 1 82 ? -2.673 1.533 -8.239 1.00 97.75 82 PRO A CA 1
ATOM 648 C C . PRO A 1 82 ? -3.617 1.656 -9.436 1.00 97.75 82 PRO A C 1
ATOM 650 O O . PRO A 1 82 ? -4.108 2.738 -9.744 1.00 97.75 82 PRO A O 1
ATOM 653 N N . VAL A 1 83 ? -3.871 0.530 -10.103 1.00 97.81 83 VAL A N 1
ATOM 654 C CA . VAL A 1 83 ? -4.854 0.410 -11.195 1.00 97.81 83 VAL A CA 1
ATOM 655 C C . VAL A 1 83 ? -6.177 -0.123 -10.658 1.00 97.81 83 VAL A C 1
ATOM 657 O O . VAL A 1 83 ? -7.240 0.336 -11.064 1.00 97.81 83 VAL A O 1
ATOM 660 N N . VAL A 1 84 ? -6.103 -1.076 -9.725 1.00 98.31 84 VAL A N 1
ATOM 661 C CA . VAL A 1 84 ? -7.265 -1.664 -9.057 1.00 98.31 84 VAL A CA 1
ATOM 662 C C . VAL A 1 84 ? -7.040 -1.613 -7.554 1.00 98.31 84 VAL A C 1
ATOM 664 O O . VAL A 1 84 ? -5.998 -2.048 -7.058 1.00 98.31 84 VAL A O 1
ATOM 667 N N . GLU A 1 85 ? -8.038 -1.115 -6.832 1.00 98.50 85 GLU A N 1
ATOM 668 C CA . GLU A 1 85 ? -8.041 -0.999 -5.376 1.00 98.50 85 GLU A CA 1
ATOM 669 C C . GLU A 1 85 ? -9.245 -1.728 -4.782 1.00 98.50 85 GLU A C 1
ATOM 671 O O . GLU A 1 85 ? -10.285 -1.889 -5.425 1.00 98.50 85 GLU A O 1
ATOM 676 N N . ARG A 1 86 ? -9.107 -2.161 -3.531 1.00 98.12 86 ARG A N 1
ATOM 677 C CA . ARG A 1 86 ? -10.210 -2.668 -2.717 1.00 98.12 86 ARG A CA 1
ATOM 678 C C . ARG A 1 86 ? -10.134 -2.082 -1.317 1.00 98.12 86 ARG A C 1
ATOM 680 O O . ARG A 1 86 ? -9.051 -1.783 -0.820 1.00 98.12 86 ARG A O 1
ATOM 687 N N . ASN A 1 87 ? -11.283 -2.009 -0.663 1.00 98.31 87 ASN A N 1
ATOM 688 C CA . ASN A 1 87 ? -11.349 -1.688 0.754 1.00 98.31 87 ASN A CA 1
ATOM 689 C C . ASN A 1 87 ? -11.293 -2.976 1.577 1.00 98.31 87 ASN A C 1
ATOM 691 O O . ASN A 1 87 ? -11.973 -3.950 1.252 1.00 98.31 87 ASN A O 1
ATOM 695 N N . ILE A 1 88 ? -10.513 -2.967 2.652 1.00 97.75 88 ILE A N 1
ATOM 696 C CA . ILE A 1 88 ? -10.461 -4.035 3.651 1.00 97.75 88 ILE A CA 1
ATOM 697 C C . ILE A 1 88 ? -10.715 -3.440 5.029 1.00 97.75 88 ILE A C 1
ATOM 699 O O . ILE A 1 88 ? -10.175 -2.391 5.368 1.00 97.75 88 ILE A O 1
ATOM 703 N N . THR A 1 89 ? -11.534 -4.106 5.834 1.00 98.00 89 THR A N 1
ATOM 704 C CA . THR A 1 89 ? -11.806 -3.686 7.210 1.00 98.00 89 THR A CA 1
ATOM 705 C C . THR A 1 89 ? -11.017 -4.560 8.172 1.00 98.00 89 THR A C 1
ATOM 707 O O . THR A 1 89 ? -11.079 -5.785 8.087 1.00 98.00 89 THR A O 1
ATOM 710 N N . LEU A 1 90 ? -10.269 -3.924 9.070 1.00 97.62 90 LEU A N 1
ATOM 711 C CA . LEU A 1 90 ? -9.436 -4.567 10.078 1.00 97.62 90 LEU A CA 1
ATOM 712 C C . LEU A 1 90 ? -9.860 -4.109 11.474 1.00 97.62 90 LEU A C 1
ATOM 714 O O . LEU A 1 90 ? -10.215 -2.946 11.675 1.00 97.62 90 LEU A O 1
ATOM 718 N N . GLU A 1 91 ? -9.777 -5.019 12.438 1.00 97.56 91 GLU A N 1
ATOM 719 C CA . GLU A 1 91 ? -9.979 -4.716 13.852 1.00 97.56 91 GLU A CA 1
ATOM 720 C C . GLU A 1 91 ? -8.677 -4.214 14.482 1.00 97.56 91 GLU A C 1
ATOM 722 O O . GLU A 1 91 ? -7.624 -4.846 14.370 1.00 97.56 91 GLU A O 1
ATOM 727 N N . VAL A 1 92 ? -8.754 -3.072 15.161 1.00 95.62 92 VAL A N 1
ATOM 728 C CA . VAL A 1 92 ? -7.636 -2.459 15.886 1.00 95.62 92 VAL A CA 1
ATOM 729 C C . VAL A 1 92 ? -8.139 -2.006 17.253 1.00 95.62 92 VAL A C 1
ATOM 731 O O . VAL A 1 92 ? -9.255 -1.512 17.379 1.00 95.62 92 VAL A O 1
ATOM 734 N N . SER A 1 93 ? -7.328 -2.155 18.298 1.00 95.31 93 SER A N 1
ATOM 735 C CA . SER A 1 93 ? -7.642 -1.592 19.611 1.00 95.31 93 SER A CA 1
ATOM 736 C C . SER A 1 93 ? -7.256 -0.114 19.645 1.00 95.31 93 SER A C 1
ATOM 738 O O . SER A 1 93 ? -6.070 0.206 19.630 1.00 95.31 93 SER A O 1
ATOM 740 N N . ARG A 1 94 ? -8.237 0.781 19.744 1.00 94.00 94 ARG A N 1
ATOM 741 C CA . ARG A 1 94 ? -8.057 2.212 20.013 1.00 94.00 94 ARG A CA 1
ATOM 742 C C . ARG A 1 94 ? -8.338 2.466 21.490 1.00 94.00 94 ARG A C 1
ATOM 744 O O . ARG A 1 94 ? -9.469 2.282 21.930 1.00 94.00 94 ARG A O 1
ATOM 751 N N . SER A 1 95 ? -7.321 2.833 22.268 1.00 91.25 95 SER A N 1
ATOM 752 C CA . SER A 1 95 ? -7.478 3.149 23.701 1.00 91.25 95 SER A CA 1
ATOM 753 C C . SER A 1 95 ? -8.238 2.066 24.496 1.00 91.25 95 SER A C 1
ATOM 755 O O . SER A 1 95 ? -9.134 2.358 25.286 1.00 91.25 95 SER A O 1
ATOM 757 N N . ASN A 1 96 ? -7.875 0.796 24.275 1.00 90.50 96 ASN A N 1
ATOM 758 C CA . ASN A 1 96 ? -8.487 -0.416 24.850 1.00 90.50 96 ASN A CA 1
ATOM 759 C C . ASN A 1 96 ? -9.905 -0.766 24.353 1.00 90.50 96 ASN A C 1
ATOM 761 O O . ASN A 1 96 ? -10.550 -1.643 24.930 1.00 90.50 96 ASN A O 1
ATOM 765 N N . GLN A 1 97 ? -10.391 -0.133 23.284 1.00 94.06 97 GLN A N 1
ATOM 766 C CA . GLN A 1 97 ? -11.640 -0.499 22.612 1.00 94.06 97 GLN A CA 1
ATOM 767 C C . GLN A 1 97 ? -11.357 -1.052 21.216 1.00 94.06 97 GLN A C 1
ATOM 769 O O . GLN A 1 97 ? -10.661 -0.420 20.425 1.00 94.06 97 GLN A O 1
ATOM 774 N N . VAL A 1 98 ? -11.909 -2.223 20.896 1.00 96.62 98 VAL A N 1
ATOM 775 C CA . VAL A 1 98 ? -11.800 -2.797 19.548 1.00 96.62 98 VAL A CA 1
ATOM 776 C C . VAL A 1 98 ? -12.699 -2.008 18.600 1.00 96.62 98 VAL A C 1
ATOM 778 O O . VAL A 1 98 ? -13.902 -1.889 18.830 1.00 96.62 98 VAL A O 1
ATOM 781 N N . VAL A 1 99 ? -12.101 -1.462 17.544 1.00 95.56 99 VAL A N 1
ATOM 782 C CA . VAL A 1 99 ? -12.780 -0.684 16.507 1.00 95.56 99 VAL A CA 1
ATOM 783 C C . VAL A 1 99 ? -12.458 -1.237 15.124 1.00 95.56 99 VAL A C 1
ATOM 785 O O . VAL A 1 99 ? -11.375 -1.770 14.887 1.00 95.56 99 VAL A O 1
ATOM 788 N N . ASN A 1 100 ? -13.398 -1.058 14.198 1.00 97.62 100 ASN A N 1
ATOM 789 C CA . ASN A 1 100 ? -13.239 -1.427 12.797 1.00 97.62 100 ASN A CA 1
ATOM 790 C C . ASN A 1 100 ? -12.706 -0.236 12.003 1.00 97.62 100 ASN A C 1
ATOM 792 O O . ASN A 1 100 ? -13.358 0.808 11.940 1.00 97.62 100 ASN A O 1
ATOM 796 N N . LEU A 1 101 ? -11.546 -0.404 11.372 1.00 96.44 101 LEU A N 1
ATOM 797 C CA . LEU A 1 101 ? -10.936 0.587 10.489 1.00 96.44 101 LEU A CA 1
ATOM 798 C C . LEU A 1 101 ? -10.873 0.036 9.066 1.00 96.44 101 LEU A C 1
ATOM 800 O O . LEU A 1 101 ? -10.463 -1.104 8.855 1.00 96.44 101 LEU A O 1
ATOM 804 N N . THR A 1 102 ? -11.276 0.842 8.087 1.00 97.88 102 THR A N 1
ATOM 805 C CA . THR A 1 102 ? -11.340 0.424 6.681 1.00 97.88 102 THR A CA 1
ATOM 806 C C . THR A 1 102 ? -10.205 1.045 5.884 1.00 97.88 102 THR A C 1
ATOM 808 O O . THR A 1 102 ? -10.214 2.243 5.628 1.00 97.88 102 THR A O 1
ATOM 811 N N . PHE A 1 103 ? -9.253 0.224 5.463 1.00 98.19 103 PHE A N 1
ATOM 812 C CA . PHE A 1 103 ? -8.072 0.622 4.709 1.00 98.19 103 PHE A CA 1
ATOM 813 C C . PHE A 1 103 ? -8.236 0.351 3.213 1.00 98.19 103 PHE A C 1
ATOM 815 O O . PHE A 1 103 ? -8.993 -0.531 2.808 1.00 98.19 103 PHE A O 1
ATOM 822 N N . VAL A 1 104 ? -7.453 1.063 2.402 1.00 98.00 104 VAL A N 1
ATOM 823 C CA . VAL A 1 104 ? -7.300 0.787 0.968 1.00 98.00 104 VAL A CA 1
ATOM 824 C C . VAL A 1 104 ? -6.131 -0.175 0.739 1.00 98.00 104 VAL A C 1
ATOM 826 O O . VAL A 1 104 ? -5.007 0.063 1.204 1.00 98.00 104 VAL A O 1
ATOM 829 N N . GLU A 1 105 ? -6.395 -1.240 -0.016 1.00 97.88 105 GLU A N 1
ATOM 830 C CA . GLU A 1 105 ? -5.407 -2.175 -0.553 1.00 97.88 105 GLU A CA 1
ATOM 831 C C . GLU A 1 105 ? -5.349 -2.114 -2.073 1.00 97.88 105 GLU A C 1
ATOM 833 O O . GLU A 1 105 ? -6.370 -2.059 -2.757 1.00 97.88 105 GLU A O 1
ATOM 838 N N . HIS A 1 106 ? -4.142 -2.218 -2.615 1.00 98.44 106 HIS A N 1
ATOM 839 C CA . HIS A 1 106 ? -3.915 -2.227 -4.052 1.00 98.44 106 HIS A CA 1
ATOM 840 C C . HIS A 1 106 ? -3.892 -3.678 -4.543 1.00 98.44 106 HIS A C 1
ATOM 842 O O . HIS A 1 106 ? -3.101 -4.491 -4.066 1.00 98.44 106 HIS A O 1
ATOM 848 N N . GLN A 1 107 ? -4.771 -4.012 -5.484 1.00 98.12 107 GLN A N 1
ATOM 849 C CA . GLN A 1 107 ? -4.863 -5.339 -6.102 1.00 98.12 107 GLN A CA 1
ATOM 850 C C . GLN A 1 107 ? -3.985 -5.460 -7.338 1.00 98.12 107 GLN A C 1
ATOM 852 O O . GLN A 1 107 ? -3.357 -6.492 -7.554 1.00 98.12 107 GLN A O 1
ATOM 857 N N . GLU A 1 108 ? -3.913 -4.391 -8.125 1.00 98.19 108 GLU A N 1
ATOM 858 C CA . GLU A 1 108 ? -3.119 -4.334 -9.345 1.00 98.19 108 GLU A CA 1
ATOM 859 C C . GLU A 1 108 ? -2.410 -2.987 -9.428 1.00 98.19 108 GLU A C 1
ATOM 861 O O . GLU A 1 108 ? -2.966 -1.951 -9.057 1.00 98.19 108 GLU A O 1
ATOM 866 N N . CYS A 1 109 ? -1.174 -3.005 -9.925 1.00 97.69 109 CYS A N 1
ATOM 867 C CA . CYS A 1 109 ? -0.347 -1.816 -10.079 1.00 97.69 109 CYS A CA 1
ATOM 868 C C . CYS A 1 109 ? 0.060 -1.643 -11.536 1.00 97.69 109 CYS A C 1
ATOM 870 O O . CYS A 1 109 ? 0.309 -2.614 -12.248 1.00 97.69 109 CYS A O 1
ATOM 872 N N . GLY A 1 110 ? 0.172 -0.390 -11.950 1.00 95.75 110 GLY A N 1
ATOM 873 C CA . GLY A 1 110 ? 0.582 0.006 -13.282 1.00 95.75 110 GLY A CA 1
ATOM 874 C C . GLY A 1 110 ? 1.632 1.104 -13.232 1.00 95.75 110 GLY A C 1
ATOM 875 O O . GLY A 1 110 ? 2.039 1.580 -12.170 1.00 95.75 110 GLY A O 1
ATOM 876 N N . VAL A 1 111 ? 2.067 1.520 -14.416 1.00 94.62 111 VAL A N 1
ATOM 877 C CA . VAL A 1 111 ? 3.048 2.590 -14.591 1.00 94.62 111 VAL A CA 1
ATOM 878 C C . VAL A 1 111 ? 2.418 3.714 -15.407 1.00 94.62 111 VAL A C 1
ATOM 880 O O . VAL A 1 111 ? 1.922 3.464 -16.505 1.00 94.62 111 VAL A O 1
ATOM 883 N N . ARG A 1 112 ? 2.441 4.944 -14.887 1.00 92.75 112 ARG A N 1
ATOM 884 C CA . ARG A 1 112 ? 1.951 6.147 -15.586 1.00 92.75 112 ARG A CA 1
ATOM 885 C C . ARG A 1 112 ? 3.009 7.239 -15.624 1.00 92.75 112 ARG A C 1
ATOM 887 O O . ARG A 1 112 ? 3.981 7.185 -14.875 1.00 92.75 112 ARG A O 1
ATOM 894 N N . LEU A 1 113 ? 2.835 8.214 -16.513 1.00 93.31 113 LEU A N 1
ATOM 895 C CA . LEU A 1 113 ? 3.668 9.415 -16.531 1.00 93.31 113 LEU A CA 1
ATOM 896 C C . LEU A 1 113 ? 3.398 10.245 -15.274 1.00 93.31 113 LEU A C 1
ATOM 898 O O . LEU A 1 113 ? 2.248 10.384 -14.856 1.00 93.31 113 LEU A O 1
ATOM 902 N N . LYS A 1 114 ? 4.460 10.795 -14.685 1.00 90.69 114 LYS A N 1
ATOM 903 C CA . LYS A 1 114 ? 4.349 11.726 -13.564 1.00 90.69 114 LYS A CA 1
ATOM 904 C C . LYS A 1 114 ? 3.720 13.026 -14.039 1.00 90.69 114 LYS A C 1
ATOM 906 O O . LYS A 1 114 ? 4.187 13.639 -14.998 1.00 90.69 114 LYS A O 1
ATOM 911 N N . GLU A 1 115 ? 2.713 13.491 -13.314 1.00 83.56 115 GLU A N 1
ATOM 912 C CA . GLU A 1 115 ? 2.234 14.859 -13.462 1.00 83.56 115 GLU A CA 1
ATOM 913 C C . GLU A 1 115 ? 3.203 15.797 -12.742 1.00 83.56 115 GLU A C 1
ATOM 915 O O . GLU A 1 115 ? 3.155 15.980 -11.523 1.00 83.56 115 GLU A O 1
ATOM 920 N N . TYR A 1 116 ? 4.119 16.405 -13.492 1.00 72.50 116 TYR A N 1
ATOM 921 C CA . TYR A 1 116 ? 4.882 17.527 -12.967 1.00 72.50 116 TYR A CA 1
ATOM 922 C C . TYR A 1 116 ? 3.916 18.704 -12.800 1.00 72.50 116 TYR A C 1
ATOM 924 O O . TYR A 1 116 ? 3.425 19.271 -13.775 1.00 72.50 116 TYR A O 1
ATOM 932 N N . ARG A 1 117 ? 3.611 19.076 -11.550 1.00 56.12 117 ARG A N 1
ATOM 933 C CA . ARG A 1 117 ? 2.916 20.334 -11.247 1.00 56.12 117 ARG A CA 1
ATOM 934 C C . ARG A 1 117 ? 3.802 21.478 -11.744 1.00 56.12 117 ARG A C 1
ATOM 936 O O . ARG A 1 117 ? 4.733 21.893 -11.056 1.00 56.12 117 ARG A O 1
ATOM 943 N N . ASN A 1 118 ? 3.521 21.968 -12.946 1.00 47.56 118 ASN A N 1
ATOM 944 C CA . ASN A 1 118 ? 4.174 23.135 -13.521 1.00 47.56 118 ASN A CA 1
ATOM 945 C C . ASN A 1 118 ? 3.805 24.365 -12.687 1.00 47.56 118 ASN A C 1
ATOM 947 O O . ASN A 1 118 ? 2.833 25.056 -12.982 1.00 47.56 118 ASN A O 1
ATOM 951 N N . ASN A 1 119 ? 4.578 24.667 -11.643 1.00 56.59 119 ASN A N 1
ATOM 952 C CA . ASN A 1 119 ? 4.581 26.009 -11.071 1.00 56.59 119 ASN A CA 1
ATOM 953 C C . ASN A 1 119 ? 5.512 26.911 -11.887 1.00 56.59 119 ASN A C 1
ATOM 955 O O . ASN A 1 119 ? 6.481 27.462 -11.372 1.00 56.59 119 ASN A O 1
ATOM 959 N N . THR A 1 120 ? 5.222 27.035 -13.177 1.00 46.31 120 THR A N 1
ATOM 960 C CA . THR A 1 120 ? 5.867 27.999 -14.059 1.00 46.31 120 THR A CA 1
ATOM 961 C C . THR A 1 120 ? 4.893 28.368 -15.161 1.00 46.31 120 THR A C 1
ATOM 963 O O . THR A 1 120 ? 4.492 27.551 -15.988 1.00 46.31 120 THR A O 1
ATOM 966 N N . ARG A 1 121 ? 4.523 29.652 -15.145 1.00 45.28 121 ARG A N 1
ATOM 967 C CA . ARG A 1 121 ? 4.065 30.405 -16.310 1.00 45.28 121 ARG A CA 1
ATOM 968 C C . ARG A 1 121 ? 4.8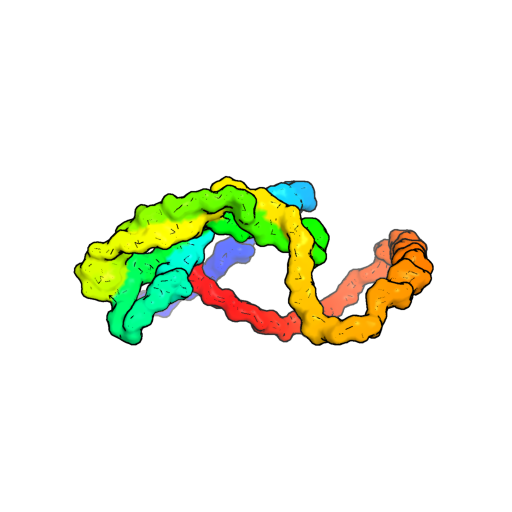15 29.947 -17.565 1.00 45.28 121 ARG A C 1
ATOM 970 O O . ARG A 1 121 ? 6.026 29.747 -17.532 1.00 45.28 121 ARG A O 1
ATOM 977 N N . SER A 1 122 ? 4.045 29.849 -18.641 1.00 51.78 122 SER A N 1
ATOM 978 C CA . SER A 1 122 ? 4.445 29.736 -20.040 1.00 51.78 122 SER A CA 1
ATOM 979 C C . SER A 1 122 ? 5.814 30.328 -20.392 1.00 51.78 122 SER A C 1
ATOM 981 O O . SER A 1 122 ? 6.194 31.371 -19.863 1.00 51.78 122 SER A O 1
ATOM 983 N N . VAL A 1 123 ? 6.399 29.751 -21.447 1.00 48.28 123 VAL A N 1
ATOM 984 C CA . VAL A 1 123 ? 7.595 30.159 -22.211 1.00 48.28 123 VAL A CA 1
ATOM 985 C C . VAL A 1 123 ? 8.867 29.408 -21.798 1.00 48.28 123 VAL A C 1
ATOM 987 O O . VAL A 1 123 ? 9.729 29.980 -21.148 1.00 48.28 123 VAL A O 1
ATOM 990 N N . ASN A 1 124 ? 8.986 28.123 -22.189 1.00 47.09 124 ASN A N 1
ATOM 991 C CA . ASN A 1 124 ? 10.237 27.566 -22.763 1.00 47.09 124 ASN A CA 1
ATOM 992 C C . ASN A 1 124 ? 10.209 26.082 -23.212 1.00 47.09 124 ASN A C 1
ATOM 994 O O . ASN A 1 124 ? 11.261 25.473 -23.370 1.00 47.09 124 ASN A O 1
ATOM 998 N N . GLU A 1 125 ? 9.059 25.478 -23.528 1.00 48.97 125 GLU A N 1
ATOM 999 C CA . GLU A 1 125 ? 9.040 24.082 -24.027 1.00 48.97 125 GLU A CA 1
ATOM 1000 C C . GLU A 1 125 ? 9.441 23.891 -25.506 1.00 48.97 125 GLU A C 1
ATOM 1002 O O . GLU A 1 125 ? 9.510 22.763 -25.980 1.00 48.97 125 GLU A O 1
ATOM 1007 N N . ARG A 1 126 ? 9.760 24.955 -26.259 1.00 45.16 126 ARG A N 1
ATOM 1008 C CA . ARG A 1 126 ? 10.142 24.828 -27.684 1.00 45.16 126 ARG A CA 1
ATOM 1009 C C . ARG A 1 126 ? 11.642 24.888 -27.982 1.00 45.16 126 ARG A C 1
ATOM 1011 O O . ARG A 1 126 ? 12.020 24.613 -29.113 1.00 45.16 126 ARG A O 1
ATOM 1018 N N . PHE A 1 127 ? 12.497 25.201 -27.005 1.00 46.84 127 PHE A N 1
ATOM 1019 C CA . PHE A 1 127 ? 13.949 25.308 -27.239 1.00 46.84 127 PHE A CA 1
ATOM 1020 C C . PHE A 1 127 ? 14.756 24.071 -26.808 1.00 46.84 127 PHE A C 1
ATOM 1022 O O . PHE A 1 127 ? 15.818 23.825 -27.371 1.00 46.84 127 PHE A O 1
ATOM 1029 N N . TYR A 1 128 ? 14.257 23.251 -25.875 1.00 45.59 128 TYR A N 1
ATOM 1030 C CA . TYR A 1 128 ? 14.999 22.082 -25.374 1.00 45.59 128 TYR A CA 1
ATOM 1031 C C . TYR A 1 128 ? 14.964 20.858 -26.304 1.00 45.59 128 TYR A C 1
ATOM 1033 O O . TYR A 1 128 ? 15.892 20.054 -26.268 1.00 45.59 128 TYR A O 1
ATOM 1041 N N . LEU A 1 129 ? 13.957 20.735 -27.177 1.00 52.41 129 LEU A N 1
ATOM 1042 C CA . LEU A 1 129 ? 13.824 19.582 -28.082 1.00 52.41 129 LEU A CA 1
ATOM 1043 C C . LEU A 1 129 ? 14.733 19.647 -29.321 1.00 52.41 129 LEU A C 1
ATOM 1045 O O . LEU A 1 129 ? 15.010 18.613 -29.910 1.00 52.41 129 LEU A O 1
ATOM 1049 N N . LEU A 1 130 ? 15.240 20.824 -29.705 1.00 47.84 130 LEU A N 1
ATOM 1050 C CA . LEU A 1 130 ? 16.137 20.962 -30.867 1.00 47.84 130 LEU A CA 1
ATOM 1051 C C . LEU A 1 130 ? 17.631 20.964 -30.498 1.00 47.84 130 LEU A C 1
ATOM 1053 O O . LEU A 1 130 ? 18.474 20.887 -31.386 1.00 47.84 130 LEU A O 1
ATOM 1057 N N . GLY A 1 131 ? 17.972 21.045 -29.207 1.00 48.91 131 GLY A N 1
ATOM 1058 C CA . GLY A 1 131 ? 19.363 21.074 -28.733 1.00 48.91 131 GLY A CA 1
ATOM 10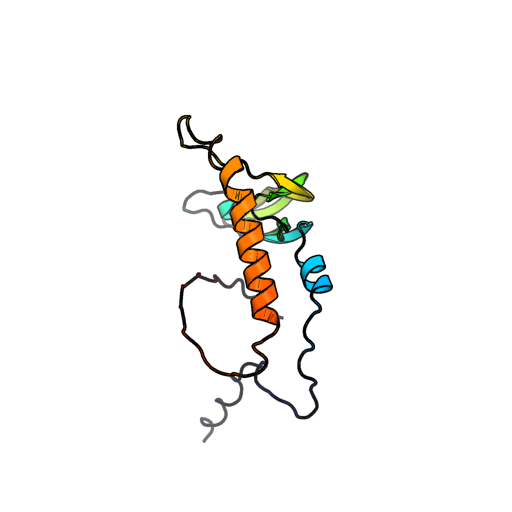59 C C . GLY A 1 131 ? 19.889 19.755 -28.154 1.00 48.91 131 GLY A C 1
ATOM 1060 O O . GLY A 1 131 ? 21.094 19.628 -27.956 1.00 48.91 131 GLY A O 1
ATOM 1061 N N . PHE A 1 132 ? 19.017 18.784 -27.856 1.00 51.66 132 PHE A N 1
ATOM 1062 C CA . PHE A 1 132 ? 19.392 17.555 -27.138 1.00 51.66 132 PHE A CA 1
ATOM 1063 C C . PHE A 1 132 ? 19.847 16.400 -28.042 1.00 51.66 132 PHE A C 1
ATOM 1065 O O . PHE A 1 132 ? 20.678 15.602 -27.608 1.00 51.66 132 PHE A O 1
ATOM 1072 N N . GLU A 1 133 ? 19.388 16.353 -29.296 1.00 51.66 133 GLU A N 1
ATOM 1073 C CA . GLU A 1 133 ? 19.761 15.303 -30.261 1.00 51.66 133 GLU A CA 1
ATOM 1074 C C . GLU A 1 133 ? 21.272 15.295 -30.561 1.00 51.66 133 GLU A C 1
ATOM 1076 O O . GLU A 1 133 ? 21.881 14.244 -30.701 1.00 51.66 133 GLU A O 1
ATOM 1081 N N . LEU A 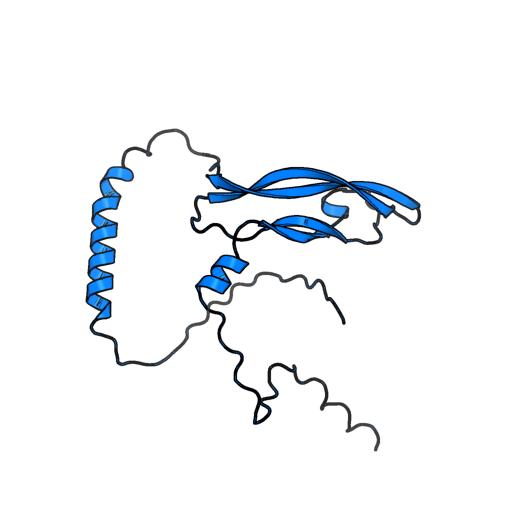1 134 ? 21.936 16.457 -30.553 1.00 53.78 134 LEU A N 1
ATOM 1082 C CA . LEU A 1 134 ? 23.369 16.537 -30.875 1.00 53.78 134 LEU A CA 1
ATOM 1083 C C . LEU A 1 134 ? 24.295 16.228 -29.688 1.00 53.78 134 LEU A C 1
ATOM 1085 O O . LEU A 1 134 ? 25.463 15.897 -29.888 1.00 53.78 134 LEU A O 1
ATOM 1089 N N . ILE A 1 135 ? 23.808 16.343 -28.448 1.00 60.50 135 ILE A N 1
ATOM 1090 C CA . ILE A 1 135 ? 24.633 16.158 -27.243 1.00 60.50 135 ILE A CA 1
ATOM 1091 C C . ILE A 1 135 ? 24.615 14.695 -26.796 1.00 60.50 135 ILE A C 1
ATOM 1093 O O . ILE A 1 135 ? 25.660 14.172 -26.409 1.00 60.50 135 ILE A O 1
ATOM 1097 N N . TYR A 1 136 ? 23.464 14.018 -26.874 1.00 58.59 136 TYR A N 1
ATOM 1098 C CA . TYR A 1 136 ? 23.376 12.598 -26.518 1.00 58.59 136 TYR A CA 1
ATOM 1099 C C . TYR A 1 136 ? 24.204 11.721 -27.460 1.00 58.59 136 TYR A C 1
ATOM 1101 O O . TYR A 1 136 ? 24.957 10.872 -26.980 1.00 58.59 136 TYR A O 1
ATOM 1109 N N . ASP A 1 137 ? 24.185 12.001 -28.764 1.00 57.78 137 ASP A N 1
ATOM 1110 C CA . ASP A 1 137 ? 25.037 11.300 -29.727 1.00 57.78 137 ASP A CA 1
ATOM 1111 C C . ASP A 1 137 ? 26.528 11.580 -29.492 1.00 57.78 137 ASP A C 1
ATOM 1113 O O . ASP A 1 137 ? 27.352 10.662 -29.530 1.00 57.78 137 ASP A O 1
ATOM 1117 N N . PHE A 1 138 ? 26.903 12.818 -29.155 1.00 62.06 138 PHE A N 1
ATOM 1118 C CA . PHE A 1 138 ? 28.299 13.164 -28.874 1.00 62.06 138 PHE A CA 1
ATOM 1119 C C . PHE A 1 138 ? 28.827 12.481 -27.601 1.00 62.06 138 PHE A C 1
ATOM 1121 O O . PHE A 1 138 ? 29.938 11.948 -27.591 1.00 62.06 138 PHE A O 1
ATOM 1128 N N . VAL A 1 139 ? 28.020 12.436 -26.535 1.00 65.94 139 VAL A N 1
ATOM 1129 C CA . VAL A 1 139 ? 28.391 11.787 -25.268 1.00 65.94 139 VAL A CA 1
ATOM 1130 C C . VAL A 1 139 ? 28.445 10.267 -25.418 1.00 65.94 139 VAL A C 1
ATOM 1132 O O . VAL A 1 139 ? 29.391 9.657 -24.921 1.00 65.94 139 VAL A O 1
ATOM 1135 N N . ILE A 1 140 ? 27.506 9.647 -26.142 1.00 63.91 140 ILE A N 1
ATOM 1136 C CA . ILE A 1 140 ? 27.530 8.200 -26.410 1.00 63.91 140 ILE A CA 1
ATOM 1137 C C . ILE A 1 140 ? 28.754 7.821 -27.252 1.00 63.91 140 ILE A C 1
ATOM 1139 O O . ILE A 1 140 ? 29.442 6.852 -26.926 1.00 63.91 140 ILE A O 1
ATOM 1143 N N . THR A 1 141 ? 29.097 8.609 -28.273 1.00 61.16 141 THR A N 1
ATOM 1144 C CA . THR A 1 141 ? 30.279 8.347 -29.112 1.00 61.16 141 THR A CA 1
ATOM 1145 C C . THR A 1 141 ? 31.581 8.478 -28.312 1.00 61.16 141 THR A C 1
ATOM 1147 O O . THR A 1 141 ? 32.478 7.643 -28.440 1.00 61.16 141 THR A O 1
ATOM 1150 N N . LEU A 1 142 ? 31.670 9.470 -27.419 1.00 62.56 142 LEU A N 1
ATOM 1151 C CA . LEU A 1 142 ? 32.820 9.658 -26.531 1.00 62.56 142 LEU A CA 1
ATOM 1152 C C . LEU A 1 142 ? 32.947 8.521 -25.499 1.00 62.56 142 LEU A C 1
ATOM 1154 O O . LEU A 1 142 ? 34.051 8.047 -25.239 1.00 62.56 142 LEU A O 1
ATOM 1158 N N . PHE A 1 143 ? 31.828 8.035 -24.953 1.00 64.88 143 PHE A N 1
ATOM 1159 C CA . PHE A 1 143 ? 31.793 6.922 -23.994 1.00 64.88 143 PHE A CA 1
ATOM 1160 C C . PHE A 1 143 ? 32.156 5.571 -24.642 1.00 64.88 143 PHE A C 1
ATOM 1162 O O . PHE A 1 143 ? 32.832 4.737 -24.032 1.00 64.88 143 PHE A O 1
ATOM 1169 N N . LEU A 1 144 ? 31.758 5.364 -25.903 1.00 57.84 144 LEU A N 1
ATOM 1170 C CA . LEU A 1 144 ? 32.122 4.185 -26.695 1.00 57.84 144 LEU A CA 1
ATOM 1171 C C . LEU A 1 144 ? 33.595 4.201 -27.127 1.00 57.84 144 LEU A C 1
ATOM 1173 O O . LEU A 1 144 ? 34.224 3.144 -27.167 1.00 57.84 144 LEU A O 1
ATOM 1177 N N . LEU A 1 145 ? 34.168 5.380 -27.393 1.00 56.59 145 LEU A N 1
ATOM 1178 C CA . LEU A 1 145 ? 35.603 5.530 -27.658 1.00 56.59 145 LEU A CA 1
ATOM 1179 C C . LEU A 1 145 ? 36.454 5.309 -26.398 1.00 56.59 145 LEU A C 1
ATOM 1181 O O . LEU A 1 145 ? 37.471 4.626 -26.472 1.00 56.59 145 LEU A O 1
ATOM 1185 N N . HIS A 1 146 ? 36.012 5.786 -25.229 1.00 48.12 146 HIS A N 1
ATOM 1186 C CA . HIS A 1 146 ? 36.741 5.600 -23.965 1.00 48.12 146 HIS A CA 1
ATOM 1187 C C . HIS A 1 146 ? 36.722 4.157 -23.428 1.00 48.12 146 HIS A C 1
ATOM 1189 O O . HIS A 1 146 ? 37.556 3.795 -22.601 1.00 48.12 146 HIS A O 1
ATOM 1195 N N . SER A 1 147 ? 35.802 3.305 -23.893 1.00 43.88 147 SER A N 1
ATOM 1196 C CA . SER A 1 147 ? 35.685 1.918 -23.412 1.00 43.88 147 SER A CA 1
ATOM 1197 C C . SER A 1 147 ? 36.727 0.951 -24.001 1.00 43.88 147 SER A C 1
ATOM 1199 O O . SER A 1 147 ? 36.766 -0.207 -23.591 1.00 43.88 147 SER A O 1
ATOM 1201 N N . LYS A 1 148 ? 37.577 1.386 -24.946 1.00 47.84 148 LYS A N 1
ATOM 1202 C CA . LYS A 1 148 ? 38.632 0.537 -25.535 1.00 47.84 148 LYS A CA 1
ATOM 1203 C C . LYS A 1 148 ? 40.006 0.640 -24.860 1.00 47.84 148 LYS A C 1
ATOM 1205 O O . LYS A 1 148 ? 40.853 -0.189 -25.177 1.00 47.84 148 LYS A O 1
ATOM 1210 N N . GLU A 1 149 ? 40.232 1.572 -23.928 1.00 49.41 149 GLU A N 1
ATOM 1211 C CA . GLU A 1 149 ? 41.601 1.878 -23.465 1.00 49.41 149 GLU A CA 1
ATOM 1212 C C . GLU A 1 149 ? 41.890 1.628 -21.969 1.00 49.41 149 GLU A C 1
ATOM 1214 O O . GLU A 1 149 ? 43.048 1.445 -21.604 1.00 49.41 149 GLU A O 1
ATOM 1219 N N . ASP A 1 150 ? 40.895 1.502 -21.085 1.00 36.09 150 ASP A N 1
ATOM 1220 C CA . ASP A 1 150 ? 41.154 1.401 -19.635 1.00 36.09 150 ASP A CA 1
ATOM 1221 C C . ASP A 1 150 ? 41.037 -0.031 -19.077 1.00 36.09 150 ASP A C 1
ATOM 1223 O O . ASP A 1 150 ? 40.210 -0.345 -18.222 1.00 36.09 150 ASP A O 1
ATOM 1227 N N . SER A 1 151 ? 41.938 -0.912 -19.529 1.00 38.03 151 SER A N 1
ATOM 1228 C CA . SER A 1 151 ? 42.224 -2.211 -18.890 1.00 38.03 151 SER A CA 1
ATOM 1229 C C . SER A 1 151 ? 43.250 -2.123 -17.738 1.00 38.03 151 SER A C 1
ATOM 1231 O O . SER A 1 151 ? 43.630 -3.157 -17.187 1.00 38.03 151 SER A O 1
ATOM 1233 N N . LEU A 1 152 ? 43.740 -0.945 -17.331 1.00 48.69 152 LEU A N 1
ATOM 1234 C CA . LEU A 1 152 ? 44.786 -0.847 -16.298 1.00 48.69 152 LEU A CA 1
ATOM 1235 C C . LEU A 1 152 ? 44.756 0.474 -15.503 1.00 48.69 152 LEU A C 1
ATOM 1237 O O . LEU A 1 152 ? 45.536 1.387 -15.780 1.00 48.69 152 LEU A O 1
ATOM 1241 N N . ARG A 1 153 ? 43.958 0.536 -14.425 1.00 37.09 153 ARG A N 1
ATOM 1242 C CA . ARG A 1 153 ? 44.422 1.043 -13.113 1.00 37.09 153 ARG A CA 1
ATOM 1243 C C . ARG A 1 153 ? 43.372 0.923 -12.008 1.00 37.09 153 ARG A C 1
ATOM 1245 O O . ARG A 1 153 ? 42.247 1.389 -12.121 1.00 37.09 153 ARG A O 1
ATOM 1252 N N . ASP A 1 154 ? 43.810 0.318 -10.913 1.00 34.19 154 ASP A N 1
ATOM 1253 C CA . ASP A 1 154 ? 43.093 0.116 -9.658 1.00 34.19 154 ASP A CA 1
ATOM 1254 C C . ASP A 1 154 ? 43.331 1.286 -8.659 1.00 34.19 154 ASP A C 1
ATOM 1256 O O . ASP A 1 154 ? 44.419 1.867 -8.639 1.00 34.19 154 ASP A O 1
ATOM 1260 N N . ARG A 1 155 ? 42.334 1.516 -7.773 1.00 42.28 155 ARG A N 1
ATOM 1261 C CA . ARG A 1 155 ? 42.266 2.314 -6.502 1.00 42.28 155 ARG A CA 1
ATOM 1262 C C . ARG A 1 155 ? 42.114 3.865 -6.511 1.00 42.28 155 ARG A C 1
ATOM 1264 O O . ARG A 1 155 ? 42.584 4.520 -7.429 1.00 42.28 155 ARG A O 1
ATOM 1271 N N . PRO A 1 156 ? 41.684 4.518 -5.384 1.00 41.03 156 PRO A N 1
ATOM 1272 C CA . PRO A 1 156 ? 40.538 4.259 -4.480 1.00 41.03 156 PRO A CA 1
ATOM 1273 C C . PRO A 1 156 ? 39.728 5.527 -4.016 1.00 41.03 156 PRO A C 1
ATOM 1275 O O . PRO A 1 156 ? 40.218 6.649 -3.988 1.00 41.03 156 PRO A O 1
ATOM 1278 N N . ARG A 1 157 ? 38.484 5.287 -3.545 1.00 45.53 157 ARG A N 1
ATOM 1279 C CA . ARG A 1 157 ? 37.556 6.043 -2.639 1.00 45.53 157 ARG A CA 1
ATOM 1280 C C . ARG A 1 157 ? 37.708 7.569 -2.385 1.00 45.53 157 ARG A C 1
ATOM 1282 O O . ARG A 1 157 ? 38.606 8.006 -1.673 1.00 45.53 157 ARG A O 1
ATOM 1289 N N . ARG A 1 158 ? 36.597 8.306 -2.600 1.00 40.09 158 ARG A N 1
ATOM 1290 C CA . ARG A 1 158 ? 36.139 9.404 -1.709 1.00 40.09 158 ARG A CA 1
ATOM 1291 C C . ARG A 1 158 ? 34.685 9.209 -1.259 1.00 40.09 158 ARG A C 1
ATOM 1293 O O . ARG A 1 158 ? 33.778 9.031 -2.062 1.00 40.09 158 ARG A O 1
ATOM 1300 N N . ARG A 1 159 ? 34.493 9.246 0.063 1.00 44.12 159 ARG A N 1
ATOM 1301 C CA . ARG A 1 159 ? 33.210 9.178 0.780 1.00 44.12 159 ARG A CA 1
ATOM 1302 C C . ARG A 1 159 ? 32.387 10.450 0.533 1.00 44.12 159 ARG A C 1
ATOM 1304 O O . ARG A 1 159 ? 32.901 11.544 0.740 1.00 44.12 159 ARG A O 1
ATOM 1311 N N . LYS A 1 160 ? 31.089 10.309 0.253 1.00 44.53 160 LYS A N 1
ATOM 1312 C CA . LYS A 1 160 ? 30.082 11.316 0.623 1.00 44.53 160 LYS A CA 1
ATOM 1313 C C . LYS A 1 160 ? 29.028 10.650 1.497 1.00 44.53 160 LYS A C 1
ATOM 1315 O O . LYS A 1 160 ? 28.226 9.844 1.045 1.00 44.53 160 LYS A O 1
ATOM 1320 N N . HIS A 1 161 ? 29.099 10.969 2.782 1.00 38.41 161 HIS A N 1
ATOM 1321 C CA . HIS A 1 161 ? 28.080 10.646 3.763 1.00 38.41 161 HIS A CA 1
ATOM 1322 C C . HIS A 1 161 ? 26.901 11.599 3.543 1.00 38.41 161 HIS A C 1
ATOM 1324 O O . HIS A 1 161 ? 27.065 12.812 3.657 1.00 38.41 161 HIS A O 1
ATOM 1330 N N . ARG A 1 162 ? 25.715 11.068 3.240 1.00 43.31 162 ARG A N 1
ATOM 1331 C CA . ARG A 1 162 ? 24.460 11.804 3.406 1.00 43.31 162 ARG A CA 1
ATOM 1332 C C . ARG A 1 162 ? 23.474 10.893 4.121 1.00 43.31 162 ARG A C 1
ATOM 1334 O O . ARG A 1 162 ? 23.068 9.863 3.595 1.00 43.31 162 ARG A O 1
ATOM 1341 N N . ARG A 1 163 ? 23.166 11.274 5.361 1.00 44.88 163 ARG A N 1
ATOM 1342 C CA . ARG A 1 163 ? 22.197 10.630 6.247 1.00 44.88 163 ARG A CA 1
ATOM 1343 C C . ARG A 1 163 ? 20.851 10.487 5.534 1.00 44.88 163 ARG A C 1
ATOM 1345 O O . ARG A 1 163 ? 20.294 11.487 5.086 1.00 44.88 163 ARG A O 1
ATOM 1352 N N . ARG A 1 164 ? 20.300 9.276 5.514 1.00 44.53 164 ARG A N 1
ATOM 1353 C CA . ARG A 1 164 ? 18.852 9.065 5.529 1.00 44.53 164 ARG A CA 1
ATOM 1354 C C . ARG A 1 164 ? 18.542 8.165 6.716 1.00 44.53 164 ARG A C 1
ATOM 1356 O O . ARG A 1 164 ? 19.212 7.162 6.941 1.00 44.53 164 ARG A O 1
ATOM 1363 N N . ARG A 1 165 ? 17.614 8.644 7.534 1.00 35.97 165 ARG A N 1
ATOM 1364 C CA . ARG A 1 165 ? 17.100 8.021 8.746 1.00 35.97 165 ARG A CA 1
ATOM 1365 C C . ARG A 1 165 ? 16.409 6.712 8.345 1.00 35.97 165 ARG A C 1
ATOM 1367 O O . ARG A 1 165 ? 15.401 6.757 7.656 1.00 35.97 165 ARG A O 1
ATOM 1374 N N . CYS A 1 166 ? 16.989 5.576 8.727 1.00 38.41 166 CYS A N 1
ATOM 1375 C CA . CYS A 1 166 ? 16.270 4.307 8.794 1.00 38.41 166 CYS A CA 1
ATOM 1376 C C . CYS A 1 166 ? 15.633 4.236 10.178 1.00 38.41 166 CYS A C 1
ATOM 1378 O O . CYS A 1 166 ? 16.345 4.046 11.167 1.00 38.41 166 CYS A O 1
ATOM 1380 N N . GLU A 1 167 ? 14.321 4.402 10.258 1.00 44.19 167 GLU A N 1
ATOM 1381 C CA . GLU A 1 167 ? 13.575 3.920 11.414 1.00 44.19 167 GLU A CA 1
ATOM 1382 C C . GLU A 1 167 ? 13.386 2.413 11.221 1.00 44.19 167 GLU A C 1
ATOM 1384 O O . GLU A 1 167 ? 12.846 1.941 10.224 1.00 44.19 167 GLU A O 1
ATOM 1389 N N . LYS A 1 168 ? 13.997 1.651 12.128 1.00 34.28 168 LYS A N 1
ATOM 1390 C CA . LYS A 1 168 ? 13.926 0.195 12.184 1.00 34.28 168 LYS A CA 1
ATOM 1391 C C . LYS A 1 168 ? 12.501 -0.206 12.575 1.00 34.28 168 LYS A C 1
ATOM 1393 O O . LYS A 1 168 ? 12.110 0.054 13.706 1.00 34.28 168 LYS A O 1
ATOM 1398 N N . CYS A 1 169 ? 11.790 -0.935 11.720 1.00 36.78 169 CYS A N 1
ATOM 1399 C CA . CYS A 1 169 ? 10.824 -1.924 12.197 1.00 36.78 169 CYS A CA 1
ATOM 1400 C C . CYS A 1 169 ? 11.581 -3.248 12.319 1.00 36.78 169 CYS A C 1
ATOM 1402 O O . CYS A 1 169 ? 12.020 -3.842 11.336 1.00 36.78 169 CYS A O 1
ATOM 1404 N N . GLN A 1 170 ? 11.857 -3.624 13.560 1.00 35.75 170 GLN A N 1
ATOM 1405 C CA . GLN A 1 170 ? 12.620 -4.801 13.943 1.00 35.75 170 GLN A CA 1
ATOM 1406 C C . GLN A 1 170 ? 11.697 -6.022 13.835 1.00 35.75 170 GLN A C 1
ATOM 1408 O O . GLN A 1 170 ? 10.699 -6.081 14.545 1.00 35.75 170 GLN A O 1
ATOM 1413 N N . PHE A 1 171 ? 12.013 -6.987 12.967 1.00 33.06 171 PHE A N 1
ATOM 1414 C CA . PHE A 1 171 ? 11.401 -8.317 13.017 1.00 33.06 171 PHE A CA 1
ATOM 1415 C C . PHE A 1 171 ? 12.414 -9.288 13.621 1.00 33.06 171 PHE A C 1
ATOM 1417 O O . PHE A 1 171 ? 13.466 -9.545 13.036 1.00 33.06 171 PHE A O 1
ATOM 1424 N N . SER A 1 172 ? 12.091 -9.790 14.811 1.00 29.42 172 SER A N 1
ATOM 1425 C CA . SER A 1 172 ? 12.714 -10.975 15.395 1.00 29.42 172 SER A CA 1
ATOM 1426 C C . SER A 1 172 ? 11.999 -12.214 14.855 1.00 29.42 172 SER A C 1
ATOM 1428 O O . SER A 1 172 ? 10.777 -12.319 14.964 1.00 29.42 172 SER A O 1
ATOM 1430 N N . ARG A 1 173 ? 12.759 -13.155 14.302 1.00 33.66 173 ARG A N 1
ATOM 1431 C CA . ARG A 1 173 ? 12.486 -14.591 14.387 1.00 33.66 173 ARG A CA 1
ATOM 1432 C C . ARG A 1 173 ? 13.771 -15.262 14.837 1.00 33.66 173 ARG A C 1
ATOM 1434 O O . ARG A 1 173 ? 14.838 -14.812 14.362 1.00 33.66 173 ARG A O 1
#

Secondary structure (DSSP, 8-state):
--SSS-GGG-S-GGG---TT-PPPPPPPHHHHHHHHBSEEEEEEEEHHHHS---TT--EESSEEEEEEEESB-SSTTEEEEEEEEEEEEEEEEETTEEEEEEEEEEEEEEEEE------S-S--TTTSTTTSHHHHHHHHHHHHHHTTT-S----------------------

Organism: Xiphophorus maculatus (NCBI:txid8083)

Sequence (173 aa):
MYLLLVPLLLTPVQMLNLPGKERPAAMGFREVLDKSFCRPIEQHVNVETEFPGGVEDFYIPHCVSLFRCSGCCIDETRECYPVVERNITLEVSRSNQVVNLTFVEHQECGVRLKEYRNNTRSVNERFYLLGFELIYDFVITLFLLHSKEDSLRDRPRRRKHRRRRCEKCQFSR

Foldseek 3Di:
DPPPDPPPPPDDPVPPPDVPDDDPDDDDPVRVQVVQDWWWDWDWDQPCVVPVDPPQKDKVVRTDTATDTGGDDPDPQKDKDAPDKDWDWDWIQIVNDTDIDIDIHGPTIDMDGDDDPPPDDDDDPPPPVVPVVVVVVVVVVVVVVVVPPPPDDDDDDDDDDDDDDDDDPDDDD

pLDDT: mean 73.38, std 22.93, range [29.42, 98.5]